Protein AF-A0A6I1JFP6-F1 (afdb_monomer)

Radius of gyration: 22.93 Å; Cα contacts (8 Å, |Δi|>4): 26; chains: 1; bounding box: 55×22×73 Å

Sequence (137 aa):
MTSTLPAAVSPVVNHRRVLAIAVPMIFAHVTTPLLGIVSATAIGRLGDATALAAVALGAVIIDVIFWAFAFLRMGTIGLTAQALGRADDTERRAVIARALLLGVLCGVALIVLQRPLLWLFFKAMGASEAVTAAADT

Solvent-accessible surface area (backbone atoms only — not comparable to full-atom values): 8056 Å² total; per-residue (Å²): 137,86,81,79,73,79,78,80,78,75,77,86,85,44,72,71,62,50,48,68,54,48,52,61,51,50,56,60,58,51,48,59,62,50,51,51,53,54,50,52,52,61,41,57,71,68,74,44,66,64,62,41,51,53,50,53,51,51,50,52,54,50,49,57,57,54,54,73,51,46,58,61,56,57,52,49,53,53,53,42,52,52,22,58,76,68,70,36,67,66,54,39,51,48,50,51,53,51,50,52,52,50,50,50,50,52,52,52,48,50,66,74,40,42,66,64,50,52,53,50,51,47,51,72,73,63,58,68,75,72,56,70,68,64,75,80,114

Foldseek 3Di:
DDDPDPPPDDPPDDPVVVCVVVVVVVVVVVVVVVVVVVVLVVQVVVVDPPSSVVVVVVVVLVVVLVVVCVVLVVVLVVQCVVCVVVVPPPSNVVSVVVSVVVVVVSVVCCVVCVVVSVVVVCVVVPPPPPVVVVVVD

Structure (mmCIF, N/CA/C/O backbone):
data_AF-A0A6I1JFP6-F1
#
_entry.id   AF-A0A6I1JFP6-F1
#
loop_
_atom_site.group_PDB
_atom_site.id
_atom_site.type_symbol
_atom_site.label_atom_id
_atom_site.label_alt_id
_atom_site.label_comp_id
_atom_site.label_asym_id
_atom_site.label_entity_id
_atom_site.label_seq_id
_atom_site.pdbx_PDB_ins_code
_atom_site.Cartn_x
_atom_site.Cartn_y
_atom_site.Cartn_z
_atom_site.occupancy
_atom_site.B_iso_or_equiv
_atom_site.auth_seq_id
_atom_site.auth_comp_id
_atom_site.auth_asym_id
_atom_site.auth_atom_id
_atom_site.pdbx_PDB_model_num
ATOM 1 N N . MET A 1 1 ? -31.323 15.750 38.440 1.00 49.25 1 MET A N 1
ATOM 2 C CA . MET A 1 1 ? -30.726 14.445 38.082 1.00 49.25 1 MET A CA 1
ATOM 3 C C . MET A 1 1 ? -29.412 14.711 37.360 1.00 49.25 1 MET A C 1
ATOM 5 O O . MET A 1 1 ? -29.404 14.965 36.165 1.00 49.25 1 MET A O 1
ATOM 9 N N . THR A 1 2 ? -28.320 14.792 38.115 1.00 50.91 2 THR A N 1
ATOM 10 C CA . THR A 1 2 ? -26.957 15.061 37.636 1.00 50.91 2 THR A CA 1
ATOM 11 C C . THR A 1 2 ? -26.344 13.766 37.105 1.00 50.91 2 THR A C 1
ATOM 13 O O . THR A 1 2 ? -25.920 12.908 37.869 1.00 50.91 2 THR A O 1
ATOM 16 N N . SER A 1 3 ? -26.342 13.605 35.782 1.00 58.03 3 SER A N 1
ATOM 17 C CA . SER A 1 3 ? -25.681 12.492 35.096 1.00 58.03 3 SER A CA 1
ATOM 18 C C . SER A 1 3 ? -24.162 12.682 35.152 1.00 58.03 3 SER A C 1
ATOM 20 O O . SER A 1 3 ? -23.599 13.434 34.357 1.00 58.03 3 SER A O 1
ATOM 22 N N . THR A 1 4 ? -23.486 12.019 36.090 1.00 60.00 4 THR A N 1
ATOM 23 C CA . THR A 1 4 ? -22.021 11.918 36.110 1.00 60.00 4 THR A CA 1
ATOM 24 C C . THR A 1 4 ? -21.577 10.980 34.988 1.00 60.00 4 THR A C 1
ATOM 26 O O . THR A 1 4 ? -21.607 9.759 35.141 1.00 60.00 4 THR A O 1
ATOM 29 N N . LEU A 1 5 ? -21.208 11.544 33.836 1.00 61.19 5 LEU A N 1
ATOM 30 C CA . LEU A 1 5 ? -20.578 10.788 32.754 1.00 61.19 5 LEU A CA 1
ATOM 31 C C . LEU A 1 5 ? -19.255 10.191 33.275 1.00 61.19 5 LEU A C 1
ATOM 33 O O . LEU A 1 5 ? -18.471 10.928 33.881 1.00 61.19 5 LEU A O 1
ATOM 37 N N . PRO A 1 6 ? -18.989 8.887 33.080 1.00 57.56 6 PRO A N 1
ATOM 38 C CA . PRO A 1 6 ? -17.727 8.285 33.492 1.00 57.56 6 PRO A CA 1
ATOM 39 C C . PRO A 1 6 ? -16.567 8.991 32.781 1.00 57.56 6 PRO A C 1
ATOM 41 O O . PRO A 1 6 ? -16.591 9.170 31.563 1.00 57.56 6 PRO A O 1
ATOM 44 N N . ALA A 1 7 ? -15.565 9.422 33.551 1.00 61.81 7 ALA A N 1
ATOM 45 C CA . ALA A 1 7 ? -14.376 10.075 33.023 1.00 61.81 7 ALA A CA 1
ATOM 46 C C . ALA A 1 7 ? -13.692 9.143 32.013 1.00 61.81 7 ALA A C 1
ATOM 48 O O . ALA A 1 7 ? -13.305 8.024 32.354 1.00 61.81 7 ALA A O 1
ATOM 49 N N . ALA A 1 8 ? -13.569 9.592 30.762 1.00 60.72 8 ALA A N 1
ATOM 50 C CA . ALA A 1 8 ? -12.863 8.854 29.728 1.00 60.72 8 ALA A CA 1
ATOM 51 C C . ALA A 1 8 ? -11.421 8.608 30.197 1.00 60.72 8 ALA A C 1
ATOM 53 O O . ALA A 1 8 ? -10.657 9.548 30.411 1.00 60.72 8 ALA A O 1
ATOM 54 N N . VAL A 1 9 ? -11.058 7.340 30.398 1.00 60.41 9 VAL A N 1
ATOM 55 C CA . VAL A 1 9 ? -9.694 6.953 30.759 1.00 60.41 9 VAL A CA 1
ATOM 56 C C . VAL A 1 9 ? -8.804 7.244 29.555 1.00 60.41 9 VAL A C 1
ATOM 58 O O . VAL A 1 9 ? -8.802 6.497 28.577 1.00 60.41 9 VAL A O 1
ATOM 61 N N . SER A 1 10 ? -8.059 8.346 29.607 1.00 61.41 10 SER A N 1
ATOM 62 C CA . SER A 1 10 ? -7.054 8.672 28.598 1.00 61.41 10 SER A CA 1
ATOM 63 C C . SER A 1 10 ? -6.007 7.555 28.571 1.00 61.41 10 SER A C 1
ATOM 65 O O . SER A 1 10 ? -5.380 7.289 29.602 1.00 61.41 10 SER A O 1
ATOM 67 N N . PRO A 1 11 ? -5.798 6.866 27.437 1.00 67.62 11 PRO A N 1
ATOM 68 C CA . PRO A 1 11 ? -4.791 5.821 27.370 1.00 67.62 11 PRO A CA 1
ATOM 69 C C . PRO A 1 11 ? -3.420 6.437 27.655 1.00 67.62 11 PRO A C 1
ATOM 71 O O . PRO A 1 11 ? -3.014 7.394 27.000 1.00 67.62 11 PRO A O 1
ATOM 74 N N . VAL A 1 12 ? -2.698 5.888 28.635 1.00 78.50 12 VAL A N 1
ATOM 75 C CA . VAL A 1 12 ? -1.340 6.337 28.961 1.00 78.50 12 VAL A CA 1
ATOM 76 C C . VAL A 1 12 ? -0.434 6.023 27.768 1.00 78.50 12 VAL A C 1
ATOM 78 O O . VAL A 1 12 ? -0.086 4.865 27.506 1.00 78.50 12 VAL A O 1
ATOM 81 N N . VAL A 1 13 ? -0.092 7.058 27.002 1.00 82.19 13 VAL A N 1
ATOM 82 C CA . VAL A 1 13 ? 0.852 6.974 25.887 1.00 82.19 13 VAL A CA 1
ATOM 83 C C . VAL A 1 13 ? 2.257 6.948 26.476 1.00 82.19 13 VAL A C 1
ATOM 85 O O . VAL A 1 13 ? 2.686 7.891 27.127 1.00 82.19 13 VAL A O 1
ATOM 88 N N . ASN A 1 14 ? 2.973 5.847 26.262 1.00 92.62 14 ASN A N 1
ATOM 89 C CA . ASN A 1 14 ? 4.363 5.689 26.683 1.00 92.62 14 ASN A CA 1
ATOM 90 C C . ASN A 1 14 ? 5.235 5.445 25.443 1.00 92.62 14 ASN A C 1
ATOM 92 O O . ASN A 1 14 ? 4.798 4.758 24.515 1.00 92.62 14 ASN A O 1
ATOM 96 N N . HIS A 1 15 ? 6.473 5.943 25.441 1.00 93.44 15 HIS A N 1
ATOM 97 C CA . HIS A 1 15 ? 7.451 5.750 24.366 1.00 93.44 15 HIS A CA 1
ATOM 98 C C . HIS A 1 15 ? 7.574 4.282 23.951 1.00 93.44 15 HIS A C 1
ATOM 100 O O . HIS A 1 15 ? 7.583 3.979 22.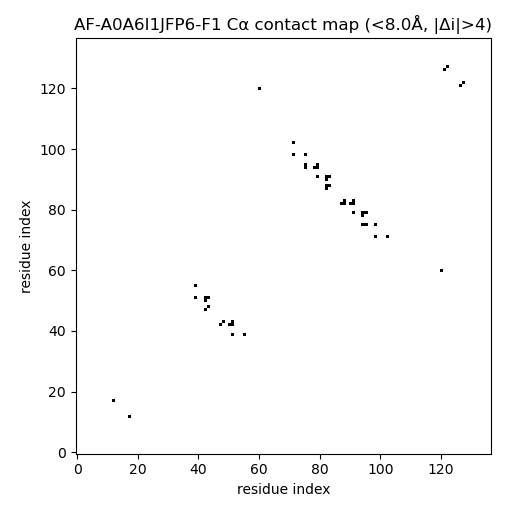762 1.00 93.44 15 HIS A O 1
ATOM 106 N N . ARG A 1 16 ? 7.557 3.347 24.913 1.00 92.56 16 ARG A N 1
ATOM 107 C CA . ARG A 1 16 ? 7.616 1.905 24.623 1.00 92.56 16 ARG A CA 1
ATOM 108 C C . ARG A 1 16 ? 6.427 1.405 23.788 1.00 92.56 16 ARG A C 1
ATOM 110 O O . ARG A 1 16 ? 6.620 0.568 22.913 1.00 92.56 16 ARG A O 1
ATOM 117 N N . ARG A 1 17 ? 5.211 1.920 24.028 1.00 89.75 17 ARG A N 1
ATOM 118 C CA . ARG A 1 17 ? 4.015 1.589 23.226 1.00 89.75 17 ARG A CA 1
ATOM 119 C C . ARG A 1 17 ? 4.093 2.195 21.829 1.00 89.75 17 ARG A C 1
ATOM 121 O O . ARG A 1 17 ? 3.745 1.524 20.867 1.00 89.75 17 ARG A O 1
ATOM 128 N N . VAL A 1 18 ? 4.577 3.432 21.723 1.00 92.69 18 VAL A N 1
ATOM 129 C CA . VAL A 1 18 ? 4.774 4.092 20.426 1.00 92.69 18 VAL A CA 1
ATOM 130 C C . VAL A 1 18 ? 5.805 3.328 19.594 1.00 92.69 18 VAL A C 1
ATOM 132 O O . VAL A 1 18 ? 5.511 2.987 18.453 1.00 92.69 18 VAL A O 1
ATOM 135 N N . LEU A 1 19 ? 6.961 2.969 20.169 1.00 94.94 19 LEU A N 1
ATOM 136 C CA . LEU A 1 19 ? 7.982 2.171 19.479 1.00 94.94 19 LEU A CA 1
ATOM 137 C C . LEU A 1 19 ? 7.453 0.806 19.022 1.00 94.94 19 LEU A C 1
ATOM 139 O O . LEU A 1 19 ? 7.768 0.382 17.915 1.00 94.94 19 LEU A O 1
ATOM 143 N N . ALA A 1 20 ? 6.630 0.136 19.834 1.00 94.44 20 ALA A N 1
ATOM 144 C CA . ALA A 1 20 ? 6.063 -1.165 19.479 1.00 94.44 20 ALA A CA 1
ATOM 145 C C . ALA A 1 20 ? 5.171 -1.124 18.221 1.00 94.44 20 ALA A C 1
ATOM 147 O O . ALA A 1 20 ? 5.051 -2.135 17.537 1.00 94.44 20 ALA A O 1
ATOM 148 N N . ILE A 1 21 ? 4.571 0.029 17.905 1.00 92.31 21 ILE A N 1
ATOM 149 C CA . ILE A 1 21 ? 3.768 0.238 16.687 1.00 92.31 21 ILE A CA 1
ATOM 150 C C . ILE A 1 21 ? 4.641 0.803 15.558 1.00 92.31 21 ILE A C 1
ATOM 152 O O . ILE A 1 21 ? 4.574 0.341 14.419 1.00 92.31 21 ILE A O 1
ATOM 156 N N . ALA A 1 22 ? 5.486 1.786 15.875 1.00 93.19 22 ALA A N 1
ATOM 157 C CA . ALA A 1 22 ? 6.297 2.499 14.899 1.00 93.19 22 ALA A CA 1
ATOM 158 C C . ALA A 1 22 ? 7.354 1.602 14.245 1.00 93.19 22 ALA A C 1
ATOM 160 O O . ALA A 1 22 ? 7.533 1.679 13.035 1.00 93.19 22 ALA A O 1
ATOM 161 N N . VAL A 1 23 ? 8.032 0.736 15.007 1.00 95.69 23 VAL A N 1
ATOM 162 C CA . VAL A 1 23 ? 9.110 -0.111 14.472 1.00 95.69 23 VAL A CA 1
ATOM 163 C C . VAL A 1 23 ? 8.599 -1.045 13.362 1.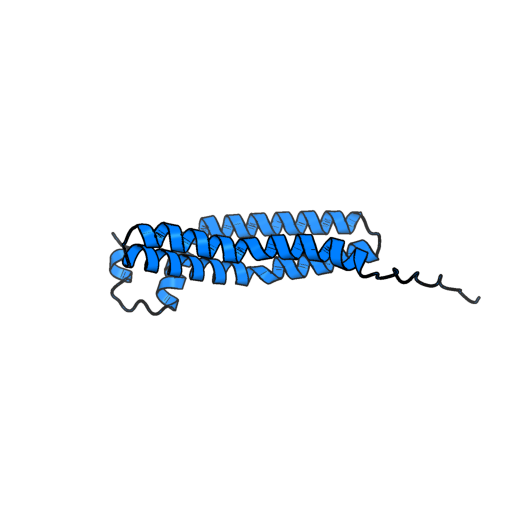00 95.69 23 VAL A C 1
ATOM 165 O O . VAL A 1 23 ? 9.133 -0.963 12.255 1.00 95.69 23 VAL A O 1
ATOM 168 N N . PRO A 1 24 ? 7.543 -1.862 13.566 1.00 93.94 24 PRO A N 1
ATOM 169 C CA . PRO A 1 24 ? 6.979 -2.678 12.490 1.00 93.94 24 PRO A CA 1
ATOM 170 C C . PRO A 1 24 ? 6.504 -1.856 11.288 1.00 93.94 24 PRO A C 1
ATOM 172 O O . PRO A 1 24 ? 6.734 -2.255 10.147 1.00 93.94 24 PRO A O 1
ATOM 175 N N . MET A 1 25 ? 5.879 -0.695 11.526 1.00 93.25 25 MET A N 1
ATOM 176 C CA . MET A 1 25 ? 5.441 0.194 10.446 1.00 93.25 25 MET A CA 1
ATOM 177 C C . MET A 1 25 ? 6.620 0.705 9.613 1.00 93.25 25 MET A C 1
ATOM 179 O O . MET A 1 25 ? 6.568 0.644 8.388 1.00 93.25 25 MET A O 1
ATOM 183 N N . ILE A 1 26 ? 7.693 1.172 10.254 1.00 94.75 26 ILE A N 1
ATOM 184 C CA . ILE A 1 26 ? 8.895 1.654 9.564 1.00 94.75 26 ILE A CA 1
ATOM 185 C C . ILE A 1 26 ? 9.493 0.531 8.716 1.00 94.75 26 ILE A C 1
ATOM 187 O O . ILE A 1 26 ? 9.753 0.748 7.536 1.00 94.75 26 ILE A O 1
ATOM 191 N N . PHE A 1 27 ? 9.644 -0.676 9.270 1.00 94.44 27 PHE A N 1
ATOM 192 C CA . PHE A 1 27 ? 10.146 -1.822 8.509 1.00 94.44 27 PHE A CA 1
ATOM 193 C C . PHE A 1 27 ? 9.283 -2.129 7.284 1.00 94.44 27 PHE A C 1
ATOM 195 O O . PHE A 1 27 ? 9.829 -2.321 6.199 1.00 94.44 27 PHE A O 1
ATOM 202 N N . ALA A 1 28 ? 7.955 -2.114 7.427 1.00 91.44 28 ALA A N 1
ATOM 203 C CA . ALA A 1 28 ? 7.047 -2.311 6.301 1.00 91.44 28 ALA A CA 1
ATOM 204 C C . ALA A 1 28 ? 7.256 -1.245 5.212 1.00 91.44 28 ALA A C 1
ATOM 206 O O . ALA A 1 28 ? 7.354 -1.583 4.035 1.00 91.44 28 ALA A O 1
ATOM 207 N N . HIS A 1 29 ? 7.406 0.025 5.592 1.00 91.94 29 HIS A N 1
ATOM 208 C CA . HIS A 1 29 ? 7.631 1.119 4.645 1.00 91.94 29 HIS A CA 1
ATOM 209 C C . HIS A 1 29 ? 9.023 1.109 3.996 1.00 91.94 29 HIS A C 1
ATOM 211 O O . HIS A 1 29 ? 9.159 1.551 2.858 1.00 91.94 29 HIS A O 1
ATOM 217 N N . VAL A 1 30 ? 10.045 0.577 4.670 1.00 95.06 30 VAL A N 1
ATOM 218 C CA . VAL A 1 30 ? 11.409 0.444 4.124 1.00 95.06 30 VAL A CA 1
ATOM 219 C C . VAL A 1 30 ? 11.485 -0.607 3.007 1.00 95.06 30 VAL A C 1
ATOM 221 O O . VAL A 1 30 ? 12.364 -0.526 2.150 1.00 95.06 30 VAL A O 1
ATOM 224 N N . THR A 1 31 ? 10.547 -1.557 2.941 1.00 91.25 31 THR A N 1
ATOM 225 C CA . THR A 1 31 ? 10.535 -2.570 1.868 1.00 91.25 31 THR A CA 1
ATOM 226 C C . THR A 1 31 ? 10.371 -1.966 0.472 1.00 91.25 31 THR A C 1
ATOM 228 O O . THR A 1 31 ? 11.019 -2.423 -0.468 1.00 91.25 31 THR A O 1
ATOM 231 N N . THR A 1 32 ? 9.568 -0.907 0.333 1.00 88.19 32 THR A N 1
ATOM 232 C CA . THR A 1 32 ? 9.303 -0.243 -0.950 1.00 88.19 32 THR A CA 1
ATOM 233 C C . THR A 1 32 ? 10.572 0.333 -1.600 1.00 88.19 32 THR A C 1
ATOM 235 O O . THR A 1 32 ? 10.878 -0.063 -2.726 1.00 88.19 32 THR A O 1
ATOM 238 N N . PRO A 1 33 ? 11.364 1.207 -0.942 1.00 89.19 33 PRO A N 1
ATOM 239 C CA . PRO A 1 33 ? 12.599 1.719 -1.535 1.00 89.19 33 PRO A CA 1
ATOM 240 C C . PRO A 1 33 ? 13.662 0.630 -1.725 1.00 89.19 33 PRO A C 1
ATOM 242 O O . PRO A 1 33 ? 14.388 0.660 -2.718 1.00 89.19 33 PRO A O 1
ATOM 245 N N . LEU A 1 34 ? 13.738 -0.361 -0.828 1.00 92.50 34 LEU A N 1
ATOM 246 C CA . LEU A 1 34 ? 14.667 -1.484 -0.989 1.00 92.50 34 LEU A CA 1
ATOM 247 C C . LEU A 1 34 ? 14.371 -2.295 -2.254 1.00 92.50 34 LEU A C 1
ATOM 249 O O . LEU A 1 34 ? 15.301 -2.636 -2.985 1.00 92.50 34 LEU A O 1
ATOM 253 N N . LEU A 1 35 ? 13.094 -2.560 -2.547 1.00 88.50 35 LEU A N 1
ATOM 254 C CA . LEU A 1 35 ? 12.694 -3.247 -3.773 1.00 88.50 35 LEU A CA 1
ATOM 255 C C . LEU A 1 35 ? 13.136 -2.470 -5.021 1.00 88.50 35 LEU A C 1
ATOM 257 O O . LEU A 1 35 ? 13.630 -3.078 -5.971 1.00 88.50 35 LEU A O 1
ATOM 261 N N . GLY A 1 36 ? 13.019 -1.139 -5.000 1.00 86.94 36 GLY A N 1
ATOM 262 C CA . GLY A 1 36 ? 13.497 -0.271 -6.078 1.00 86.94 36 GLY A CA 1
ATOM 263 C C . GLY A 1 36 ? 15.007 -0.388 -6.301 1.00 86.94 36 GLY A C 1
ATOM 264 O O . GLY A 1 36 ? 15.443 -0.616 -7.428 1.00 86.94 36 GLY A O 1
ATOM 265 N N . ILE A 1 37 ? 15.803 -0.319 -5.227 1.00 90.94 37 ILE A N 1
ATOM 266 C CA . ILE A 1 37 ? 17.269 -0.464 -5.287 1.00 90.94 37 ILE A CA 1
ATOM 267 C C . ILE A 1 37 ? 17.662 -1.833 -5.848 1.00 90.94 37 ILE A C 1
ATOM 269 O O . ILE A 1 37 ? 18.497 -1.917 -6.751 1.00 90.94 37 ILE A O 1
ATOM 273 N N . VAL A 1 38 ? 17.060 -2.909 -5.333 1.00 91.44 38 VAL A N 1
ATOM 274 C CA . VAL A 1 38 ? 17.355 -4.280 -5.774 1.00 91.44 38 VAL A CA 1
ATOM 275 C C . VAL A 1 38 ? 16.993 -4.462 -7.247 1.00 91.44 38 VAL A C 1
ATOM 277 O O . VAL A 1 38 ? 17.805 -4.988 -8.007 1.00 91.44 38 VAL A O 1
ATOM 280 N N . SER A 1 39 ? 15.825 -3.972 -7.670 1.00 85.31 39 SER A N 1
ATOM 281 C CA . SER A 1 39 ? 15.362 -4.078 -9.060 1.00 85.31 39 SER A CA 1
ATOM 282 C C . SER A 1 39 ? 16.270 -3.302 -10.015 1.00 85.31 39 SER A C 1
ATOM 284 O O . SER A 1 39 ? 16.746 -3.859 -11.004 1.00 85.31 39 SER A O 1
ATOM 286 N N . ALA A 1 40 ? 16.586 -2.046 -9.688 1.00 85.88 40 ALA A N 1
ATOM 287 C CA . ALA A 1 40 ? 17.478 -1.212 -10.490 1.00 85.88 40 ALA A CA 1
ATOM 288 C C . ALA A 1 40 ? 18.891 -1.810 -10.584 1.00 85.88 40 ALA A C 1
ATOM 290 O O . ALA A 1 40 ? 19.489 -1.811 -11.657 1.00 85.88 40 ALA A O 1
ATOM 291 N N . THR A 1 41 ? 19.406 -2.376 -9.489 1.00 88.50 41 THR A N 1
ATOM 292 C CA . THR A 1 41 ? 20.718 -3.040 -9.473 1.00 88.50 41 THR A CA 1
ATOM 293 C C . THR A 1 41 ? 20.714 -4.304 -10.332 1.00 88.50 41 THR A C 1
ATOM 295 O O . THR A 1 41 ? 21.638 -4.512 -11.115 1.00 88.50 41 THR A O 1
ATOM 298 N N . ALA A 1 42 ? 19.682 -5.146 -10.218 1.00 88.25 42 ALA A N 1
ATOM 299 C CA . ALA A 1 42 ? 19.563 -6.378 -10.998 1.00 88.25 42 ALA A CA 1
ATOM 300 C C . ALA A 1 42 ? 19.513 -6.094 -12.507 1.00 88.25 42 ALA A C 1
ATOM 302 O O . ALA A 1 42 ? 20.227 -6.737 -13.275 1.00 88.25 42 ALA A O 1
ATOM 303 N N . ILE A 1 43 ? 18.729 -5.094 -12.918 1.00 85.19 43 ILE A N 1
ATOM 304 C CA . ILE A 1 43 ? 18.595 -4.703 -14.327 1.00 85.19 43 ILE A CA 1
ATOM 305 C C . ILE A 1 43 ? 19.844 -3.966 -14.815 1.00 85.19 43 ILE A C 1
ATOM 307 O O . ILE A 1 43 ? 20.319 -4.232 -15.913 1.00 85.19 43 ILE A O 1
ATOM 311 N N . GLY A 1 44 ? 20.442 -3.104 -13.990 1.00 85.06 44 GLY A N 1
ATOM 312 C CA . GLY A 1 44 ? 21.677 -2.394 -14.334 1.00 85.06 44 GLY A CA 1
ATOM 313 C C . GLY A 1 44 ? 22.848 -3.333 -14.643 1.00 85.06 44 GLY A C 1
ATOM 314 O O . GLY A 1 44 ? 23.697 -3.010 -15.471 1.00 85.06 44 GLY A O 1
ATOM 315 N N . ARG A 1 45 ? 22.870 -4.536 -14.052 1.00 87.69 45 ARG A N 1
ATOM 316 C CA . ARG A 1 45 ? 23.865 -5.575 -14.373 1.00 87.69 45 ARG A CA 1
ATOM 317 C C . ARG A 1 45 ? 23.711 -6.185 -15.768 1.00 87.69 45 ARG A C 1
ATOM 319 O O . ARG A 1 45 ? 24.656 -6.819 -16.228 1.00 87.69 45 ARG A O 1
ATOM 326 N N . LEU A 1 46 ? 22.567 -6.007 -16.432 1.00 84.81 46 LEU A N 1
ATOM 327 C CA . LEU A 1 46 ? 22.350 -6.470 -17.806 1.00 84.81 46 LEU A CA 1
ATOM 328 C C . LEU A 1 46 ? 23.062 -5.583 -18.839 1.00 84.81 46 LEU A C 1
ATOM 330 O O . LEU A 1 46 ? 23.189 -5.988 -19.988 1.00 84.81 46 LEU A O 1
ATOM 334 N N . GLY A 1 47 ? 23.524 -4.387 -18.452 1.00 81.25 47 GLY A N 1
ATOM 335 C CA . GLY A 1 47 ? 24.221 -3.457 -19.349 1.00 81.25 47 GLY A CA 1
ATOM 336 C C . GLY A 1 47 ? 23.338 -2.829 -20.435 1.00 81.25 47 GLY A C 1
ATOM 337 O O . GLY A 1 47 ? 23.834 -2.045 -21.238 1.00 81.25 47 GLY A O 1
ATOM 338 N N . ASP A 1 48 ? 22.041 -3.140 -20.451 1.00 85.12 48 ASP A N 1
ATOM 339 C CA . ASP A 1 48 ? 21.068 -2.593 -21.391 1.00 85.12 48 ASP A CA 1
ATOM 340 C C . ASP A 1 48 ? 20.373 -1.361 -20.788 1.00 85.12 48 ASP A C 1
ATOM 342 O O . ASP A 1 48 ? 19.474 -1.456 -19.945 1.00 85.12 48 ASP A O 1
ATOM 346 N N . ALA A 1 49 ? 20.804 -0.182 -21.238 1.00 84.06 49 ALA A N 1
ATOM 347 C CA . ALA A 1 49 ? 20.230 1.094 -20.824 1.00 84.06 49 ALA A CA 1
ATOM 348 C C . ALA A 1 49 ? 18.744 1.224 -21.205 1.00 84.06 49 ALA A C 1
ATOM 350 O O . ALA A 1 49 ? 17.983 1.877 -20.487 1.00 84.06 49 ALA A O 1
ATOM 351 N N . THR A 1 50 ? 18.313 0.585 -22.295 1.00 84.69 50 THR A N 1
ATOM 352 C CA . THR A 1 50 ? 16.926 0.626 -22.764 1.00 84.69 50 THR A CA 1
ATOM 353 C C . THR A 1 50 ? 16.022 -0.204 -21.857 1.00 84.69 50 THR A C 1
ATOM 355 O O . THR A 1 50 ? 14.966 0.284 -21.447 1.00 84.69 50 THR A O 1
ATOM 358 N N . ALA A 1 51 ? 16.448 -1.406 -21.460 1.00 81.94 51 ALA A N 1
ATOM 359 C CA . ALA A 1 51 ? 15.718 -2.215 -20.480 1.00 81.94 51 ALA A CA 1
ATOM 360 C C . ALA A 1 51 ? 15.598 -1.508 -19.119 1.00 81.94 51 ALA A C 1
ATOM 362 O O . ALA A 1 51 ? 14.526 -1.514 -18.506 1.00 81.94 51 ALA A O 1
ATOM 363 N N . LEU A 1 52 ? 16.667 -0.846 -18.664 1.00 84.06 52 LEU A N 1
ATOM 364 C CA . LEU A 1 52 ? 16.645 -0.071 -17.422 1.00 84.06 52 LEU A CA 1
ATOM 365 C C . LEU A 1 52 ? 15.652 1.099 -17.492 1.00 84.06 52 LEU A C 1
ATOM 367 O O . LEU A 1 52 ? 14.863 1.291 -16.564 1.00 84.06 52 LEU A O 1
ATOM 371 N N . ALA A 1 53 ? 15.651 1.847 -18.599 1.00 82.06 53 ALA A N 1
ATOM 372 C CA . ALA A 1 53 ? 14.727 2.957 -18.816 1.00 82.06 53 ALA A CA 1
ATOM 373 C C . ALA A 1 53 ? 13.260 2.495 -18.883 1.00 82.06 53 ALA A C 1
ATOM 375 O O . ALA A 1 53 ? 12.389 3.123 -18.276 1.00 82.06 53 ALA A O 1
ATOM 376 N N . ALA A 1 54 ? 12.982 1.377 -19.562 1.00 83.62 54 ALA A N 1
ATOM 377 C CA . ALA A 1 54 ? 11.636 0.818 -19.666 1.00 83.62 54 ALA A CA 1
ATOM 378 C C . ALA A 1 54 ? 11.070 0.406 -18.296 1.00 83.62 54 ALA A C 1
ATOM 380 O O . ALA A 1 54 ? 9.922 0.725 -17.978 1.00 83.62 54 ALA A O 1
ATOM 381 N N . VAL A 1 55 ? 11.875 -0.252 -17.455 1.00 84.56 55 VAL A N 1
ATOM 382 C CA . VAL A 1 55 ? 11.432 -0.647 -16.109 1.00 84.56 55 VAL A CA 1
ATOM 383 C C . VAL A 1 55 ? 11.252 0.563 -15.197 1.00 84.56 55 VAL A C 1
ATOM 385 O O . VAL A 1 55 ? 10.274 0.610 -14.452 1.00 84.56 55 VAL A O 1
ATOM 388 N N . ALA A 1 56 ? 12.136 1.561 -15.273 1.00 84.25 56 ALA A N 1
ATOM 389 C CA . ALA A 1 56 ? 11.977 2.799 -14.512 1.00 84.25 56 ALA A CA 1
ATOM 390 C C . ALA A 1 56 ? 10.654 3.506 -14.856 1.00 84.25 56 ALA A C 1
ATOM 392 O O . ALA A 1 56 ? 9.913 3.905 -13.957 1.00 84.25 56 ALA A O 1
ATOM 393 N N . LEU A 1 57 ? 10.314 3.593 -16.146 1.00 84.12 57 LEU A N 1
ATOM 394 C CA . LEU A 1 57 ? 9.050 4.173 -16.600 1.00 84.12 57 LEU A CA 1
ATOM 395 C C . LEU A 1 57 ? 7.839 3.357 -16.127 1.00 84.12 57 LEU A C 1
ATOM 397 O O . LEU A 1 57 ? 6.865 3.922 -15.631 1.00 84.12 57 LEU A O 1
ATOM 401 N N . GLY A 1 58 ? 7.917 2.026 -16.227 1.00 85.81 58 GLY A N 1
ATOM 402 C CA . GLY A 1 58 ? 6.885 1.126 -15.713 1.00 85.81 58 GLY A CA 1
ATOM 403 C C . GLY A 1 58 ? 6.656 1.299 -14.209 1.00 85.81 58 GLY A C 1
ATOM 404 O O . GLY A 1 58 ? 5.509 1.368 -13.769 1.00 85.81 58 GLY A O 1
ATOM 405 N N . ALA A 1 59 ? 7.729 1.447 -13.428 1.00 86.75 59 ALA A N 1
ATOM 406 C CA . ALA A 1 59 ? 7.646 1.697 -11.993 1.00 86.75 59 ALA A CA 1
ATOM 407 C C . ALA A 1 59 ? 6.936 3.023 -11.679 1.00 86.75 59 ALA A C 1
ATOM 409 O O . ALA A 1 59 ? 6.077 3.045 -10.802 1.00 86.75 59 ALA A O 1
ATOM 410 N N . VAL A 1 60 ? 7.226 4.096 -12.424 1.00 87.19 60 VAL A N 1
ATOM 411 C CA . VAL A 1 60 ? 6.543 5.395 -12.266 1.00 87.19 60 VAL A CA 1
ATOM 412 C C . VAL A 1 60 ? 5.051 5.288 -12.587 1.00 87.19 60 VAL A C 1
ATOM 414 O O . VAL A 1 60 ? 4.228 5.790 -11.825 1.00 87.19 60 VAL A O 1
ATOM 417 N N . ILE A 1 61 ? 4.682 4.615 -13.682 1.00 87.50 61 ILE A N 1
ATOM 418 C CA . ILE A 1 61 ? 3.269 4.418 -14.051 1.00 87.50 61 ILE A CA 1
ATOM 419 C C . ILE A 1 61 ? 2.531 3.661 -12.942 1.00 87.50 61 ILE A C 1
ATOM 421 O O . ILE A 1 61 ? 1.456 4.084 -12.514 1.00 87.50 61 ILE A O 1
ATOM 425 N N . ILE A 1 62 ? 3.115 2.563 -12.455 1.00 88.38 62 ILE A N 1
ATOM 426 C CA . ILE A 1 62 ? 2.544 1.788 -11.351 1.00 88.38 62 ILE A CA 1
ATOM 427 C C . ILE A 1 62 ? 2.413 2.647 -10.095 1.00 88.38 62 ILE A C 1
ATOM 429 O O . ILE A 1 62 ? 1.351 2.627 -9.475 1.00 88.38 62 ILE A O 1
ATOM 433 N N . ASP A 1 63 ? 3.435 3.426 -9.742 1.00 89.25 63 ASP A N 1
ATOM 434 C CA . ASP A 1 63 ? 3.404 4.276 -8.551 1.00 89.25 63 ASP A CA 1
ATOM 435 C C . ASP A 1 63 ? 2.265 5.301 -8.630 1.00 89.25 63 ASP A C 1
ATOM 437 O O . ASP A 1 63 ? 1.436 5.365 -7.725 1.00 89.25 63 ASP A O 1
ATOM 441 N N . VAL A 1 64 ? 2.122 6.006 -9.758 1.00 89.38 64 VAL A N 1
ATOM 442 C CA . VAL A 1 64 ? 1.021 6.963 -9.978 1.00 89.38 64 VAL A CA 1
ATOM 443 C C . VAL A 1 64 ? -0.348 6.287 -9.871 1.00 89.38 64 VAL A C 1
ATOM 445 O O . VAL A 1 64 ? -1.238 6.804 -9.189 1.00 89.38 64 VAL A O 1
ATOM 448 N N . ILE A 1 65 ? -0.527 5.125 -10.511 1.00 90.50 65 ILE A N 1
ATOM 449 C CA . ILE A 1 65 ? -1.787 4.371 -10.453 1.00 90.50 65 ILE A CA 1
ATOM 450 C C . ILE A 1 65 ? -2.103 3.977 -9.010 1.00 90.50 65 ILE A C 1
ATOM 452 O O . ILE A 1 65 ? -3.205 4.240 -8.535 1.00 90.50 65 ILE A O 1
ATOM 456 N N . PHE A 1 66 ? -1.157 3.373 -8.290 1.00 88.94 66 PHE A N 1
ATOM 457 C CA . PHE A 1 66 ? -1.374 2.936 -6.909 1.00 88.94 66 PHE A CA 1
ATOM 458 C C . PHE A 1 66 ? -1.624 4.116 -5.967 1.00 88.94 66 PHE A C 1
ATOM 460 O O . PHE A 1 66 ? -2.470 4.022 -5.070 1.00 88.94 66 PHE A O 1
ATOM 467 N N . TRP A 1 67 ? -0.944 5.242 -6.183 1.00 90.62 67 TRP A N 1
ATOM 468 C CA . TRP A 1 67 ? -1.131 6.447 -5.383 1.00 90.62 67 TRP A CA 1
ATOM 469 C C . TRP A 1 67 ? -2.529 7.048 -5.565 1.00 90.62 67 TRP A C 1
ATOM 471 O O . TRP A 1 67 ? -3.120 7.519 -4.592 1.00 90.62 67 TRP A O 1
ATOM 481 N N . ALA A 1 68 ? -3.124 6.932 -6.757 1.00 90.38 68 ALA A N 1
ATOM 482 C CA . ALA A 1 68 ? -4.512 7.333 -6.995 1.00 90.38 68 ALA A CA 1
ATOM 483 C C . ALA A 1 68 ? -5.519 6.573 -6.107 1.00 90.38 68 ALA A C 1
ATOM 485 O O . ALA A 1 68 ? -6.577 7.110 -5.782 1.00 90.38 68 ALA A O 1
ATOM 486 N N . PHE A 1 69 ? -5.182 5.363 -5.642 1.00 92.88 69 PHE A N 1
ATOM 487 C CA . PHE A 1 69 ? -6.000 4.572 -4.712 1.00 92.88 69 PHE A CA 1
ATOM 488 C C . PHE A 1 69 ? -5.598 4.729 -3.238 1.00 92.88 69 PHE A C 1
ATOM 490 O O . PHE A 1 69 ? -6.184 4.081 -2.366 1.00 92.88 69 PHE A O 1
ATOM 497 N N . ALA A 1 70 ? -4.649 5.613 -2.906 1.00 90.44 70 ALA A N 1
ATOM 498 C CA . ALA A 1 70 ? -4.209 5.818 -1.523 1.00 90.44 70 ALA A CA 1
ATOM 499 C C . ALA A 1 70 ? -5.352 6.258 -0.584 1.00 90.44 70 ALA A C 1
ATOM 501 O O . ALA A 1 70 ? -5.311 5.979 0.620 1.00 90.44 70 ALA A O 1
ATOM 502 N N . PHE A 1 71 ? -6.405 6.882 -1.130 1.00 90.31 71 PHE A N 1
ATOM 503 C CA . PHE A 1 71 ? -7.604 7.260 -0.379 1.00 90.31 71 PHE A CA 1
ATOM 504 C C . PHE A 1 71 ? -8.312 6.052 0.250 1.00 90.31 71 PHE A C 1
ATOM 506 O O . PHE A 1 71 ? -8.856 6.177 1.345 1.00 90.31 71 PHE A O 1
ATOM 513 N N . LEU A 1 72 ? -8.282 4.878 -0.392 1.00 91.50 72 LEU A N 1
ATOM 514 C CA . LEU A 1 72 ? -8.936 3.673 0.119 1.00 91.50 72 LEU A CA 1
ATOM 515 C C . LEU A 1 72 ? -8.287 3.227 1.434 1.00 91.50 72 LEU A C 1
ATOM 517 O O . LEU A 1 72 ? -8.975 2.879 2.396 1.00 91.50 72 LEU A O 1
ATOM 521 N N . ARG A 1 73 ? -6.955 3.325 1.516 1.00 87.94 73 ARG A N 1
ATOM 522 C CA . ARG A 1 73 ? -6.210 3.070 2.752 1.00 87.94 73 ARG A CA 1
ATOM 523 C C . ARG A 1 73 ? -6.536 4.108 3.827 1.00 87.94 73 ARG A C 1
ATOM 525 O O . ARG A 1 73 ? -6.861 3.740 4.950 1.00 87.94 73 ARG A O 1
ATOM 532 N N . MET A 1 74 ? -6.469 5.400 3.504 1.00 88.69 74 MET A N 1
ATOM 533 C CA . MET A 1 74 ? -6.713 6.452 4.504 1.00 88.69 74 MET A CA 1
ATOM 534 C C . MET A 1 74 ? -8.163 6.441 5.017 1.00 88.69 74 MET A C 1
ATOM 536 O O . MET A 1 74 ? -8.389 6.587 6.219 1.00 88.69 74 MET A O 1
ATOM 540 N N . GLY A 1 75 ? -9.138 6.185 4.141 1.00 90.31 75 GLY A 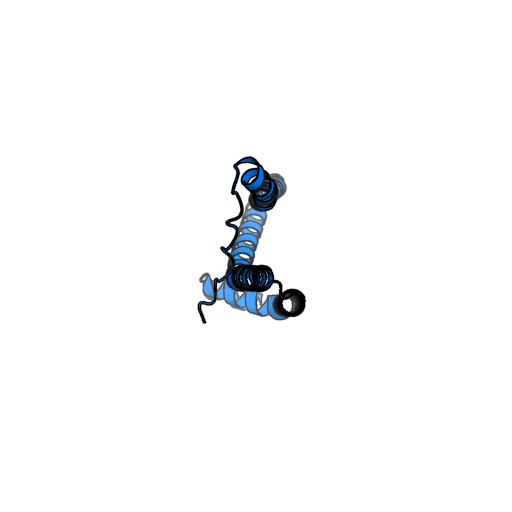N 1
ATOM 541 C CA . GLY A 1 75 ? -10.552 6.081 4.505 1.00 90.31 75 GLY A CA 1
ATOM 542 C C . GLY A 1 75 ? -10.842 4.894 5.424 1.00 90.31 75 GLY A C 1
ATOM 543 O O . GLY A 1 75 ? -11.526 5.042 6.436 1.00 90.31 75 GLY A O 1
ATOM 544 N N . THR A 1 76 ? -10.274 3.722 5.130 1.00 93.38 76 THR A N 1
ATOM 545 C CA . THR A 1 76 ? -10.483 2.509 5.939 1.00 93.38 76 THR A CA 1
ATOM 546 C C . THR A 1 76 ? -9.821 2.592 7.313 1.00 93.38 76 THR A C 1
ATOM 548 O O . THR A 1 76 ? -10.437 2.166 8.291 1.00 93.38 76 THR A O 1
ATOM 551 N N . ILE A 1 77 ? -8.629 3.197 7.430 1.00 92.88 77 ILE A N 1
ATOM 552 C CA . ILE A 1 77 ? -7.977 3.451 8.729 1.00 92.88 77 ILE A CA 1
ATOM 553 C C . ILE A 1 77 ? -8.871 4.328 9.613 1.00 92.88 77 ILE A C 1
ATOM 555 O O . ILE A 1 77 ? -9.116 3.979 10.768 1.00 92.88 77 ILE A O 1
ATOM 559 N N . GLY A 1 78 ? -9.400 5.431 9.069 1.00 91.69 78 GLY A N 1
ATOM 560 C CA . GLY A 1 78 ? -10.277 6.342 9.808 1.00 91.69 78 GLY A CA 1
ATOM 561 C C . GLY A 1 78 ? -11.561 5.666 10.292 1.00 91.69 78 GLY A C 1
ATOM 562 O O . GLY A 1 78 ? -11.886 5.736 11.478 1.00 91.69 78 GLY A O 1
ATOM 563 N N . LEU A 1 79 ? -12.259 4.953 9.404 1.00 93.06 79 LEU A N 1
ATOM 564 C CA . LEU A 1 79 ? -13.491 4.234 9.750 1.00 93.06 79 LEU A CA 1
ATOM 565 C C . LEU A 1 79 ? -13.242 3.113 10.768 1.00 93.06 79 LEU A C 1
ATOM 567 O O . LEU A 1 79 ? -14.007 2.964 11.719 1.00 93.06 79 LEU A O 1
ATOM 571 N N . THR A 1 80 ? -12.139 2.373 10.625 1.00 93.69 80 THR A N 1
ATOM 572 C CA . THR A 1 80 ? -11.757 1.319 11.577 1.00 93.69 80 THR A CA 1
ATOM 573 C C . THR A 1 80 ? -11.437 1.906 12.950 1.00 93.69 80 THR A C 1
ATOM 575 O O . THR A 1 80 ? -11.877 1.362 13.961 1.00 93.69 80 THR A O 1
ATOM 578 N N . ALA A 1 81 ? -10.717 3.032 13.009 1.00 90.56 81 ALA A N 1
ATOM 579 C CA . ALA A 1 81 ? -10.409 3.716 14.264 1.00 90.56 81 ALA A CA 1
ATOM 580 C C . ALA A 1 81 ? -11.678 4.232 14.961 1.00 90.56 81 ALA A C 1
ATOM 582 O O . ALA A 1 81 ? -11.805 4.105 16.179 1.00 90.56 81 ALA A O 1
ATOM 583 N N . GLN A 1 82 ? -12.640 4.761 14.199 1.00 92.31 82 GLN A N 1
ATOM 584 C CA . GLN A 1 82 ? -13.930 5.189 14.741 1.00 92.31 82 GLN A CA 1
ATOM 585 C C . GLN A 1 82 ? -14.760 4.012 15.267 1.00 92.31 82 GLN A C 1
ATOM 587 O O . GLN A 1 82 ? -15.299 4.104 16.369 1.00 92.31 82 GLN A O 1
ATOM 592 N N . ALA A 1 83 ? -14.851 2.910 14.516 1.00 92.00 83 ALA A N 1
ATOM 593 C CA . ALA A 1 83 ? -15.550 1.701 14.957 1.00 92.00 83 ALA A CA 1
ATOM 594 C C . ALA A 1 83 ? -14.912 1.119 16.230 1.00 92.00 83 ALA A C 1
ATOM 596 O O . ALA A 1 83 ? -15.615 0.788 17.184 1.00 92.00 83 ALA A O 1
ATOM 597 N N . LEU A 1 84 ? -13.575 1.092 16.282 1.00 91.00 84 LEU A N 1
ATOM 598 C CA . LEU A 1 84 ? -12.820 0.675 17.463 1.00 91.00 84 LEU A CA 1
ATOM 599 C C . LEU A 1 84 ? -13.099 1.586 18.667 1.00 91.00 84 LEU A C 1
ATOM 601 O O . LEU A 1 84 ? -13.337 1.087 19.762 1.00 91.00 84 LEU A O 1
ATOM 605 N N . GLY A 1 85 ? -13.115 2.907 18.467 1.00 90.12 85 GLY A N 1
ATOM 606 C CA . GLY A 1 85 ? -13.417 3.877 19.523 1.00 90.12 85 GLY A CA 1
ATOM 607 C C . GLY A 1 85 ? -14.848 3.782 20.064 1.00 90.12 85 GLY A C 1
ATOM 608 O O . GLY A 1 85 ? -15.075 4.104 21.227 1.00 90.12 85 GLY A O 1
ATOM 609 N N . ARG A 1 86 ? -15.802 3.309 19.252 1.00 92.31 86 ARG A N 1
ATOM 610 C CA . ARG A 1 86 ? -17.198 3.057 19.657 1.00 92.31 86 ARG A CA 1
ATOM 611 C C . ARG A 1 86 ? -17.431 1.655 20.234 1.00 92.31 86 ARG A C 1
ATOM 613 O O . ARG A 1 86 ? -18.554 1.371 20.634 1.00 92.31 86 ARG A O 1
ATOM 620 N N . ALA A 1 87 ? -16.406 0.797 20.271 1.00 90.44 87 ALA A N 1
ATOM 621 C CA . ALA A 1 87 ? -16.520 -0.622 20.622 1.00 90.44 87 ALA A CA 1
ATOM 622 C C . ALA A 1 87 ? -17.599 -1.373 19.805 1.00 90.44 87 ALA A C 1
ATOM 624 O O . ALA A 1 87 ? -18.235 -2.301 20.302 1.00 90.44 87 ALA A O 1
ATOM 625 N N . ASP A 1 88 ? -17.804 -0.970 18.546 1.00 93.62 88 ASP A N 1
ATOM 626 C CA . ASP A 1 88 ? -18.785 -1.580 17.646 1.00 93.62 88 ASP A CA 1
ATOM 627 C C . ASP A 1 88 ? -18.118 -2.658 16.781 1.00 93.62 88 ASP A C 1
ATOM 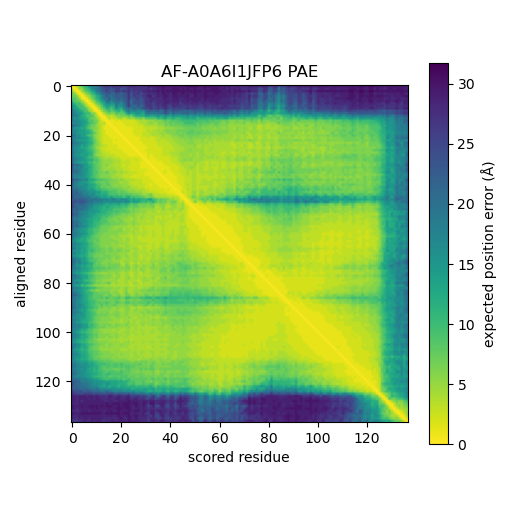629 O O . ASP A 1 88 ? -17.541 -2.393 15.719 1.00 93.62 88 ASP A O 1
ATOM 633 N N . ASP A 1 89 ? -18.192 -3.903 17.250 1.00 92.31 89 ASP A N 1
ATOM 634 C CA . ASP A 1 89 ? -17.629 -5.055 16.543 1.00 92.31 89 ASP A CA 1
ATOM 635 C C . ASP A 1 89 ? -18.337 -5.356 15.215 1.00 92.31 89 ASP A C 1
ATOM 637 O O . ASP A 1 89 ? -17.725 -5.942 14.312 1.00 92.31 89 ASP A O 1
ATOM 641 N N . THR A 1 90 ? -19.602 -4.956 15.069 1.00 95.00 90 THR A N 1
ATOM 642 C CA . THR A 1 90 ? -20.360 -5.158 13.829 1.00 95.00 90 THR A CA 1
ATOM 643 C C . THR A 1 90 ? -19.834 -4.219 12.756 1.00 95.00 90 THR A C 1
ATOM 645 O O . THR A 1 90 ? -19.459 -4.677 11.671 1.00 95.00 90 THR A O 1
ATOM 648 N N . GLU A 1 91 ? -19.702 -2.931 13.078 1.00 93.44 91 GLU A N 1
ATOM 649 C CA . GLU A 1 91 ? -19.139 -1.952 12.146 1.00 93.44 91 GLU A CA 1
ATOM 650 C C . GLU A 1 91 ? -17.667 -2.260 11.847 1.00 93.44 91 GLU A C 1
ATOM 652 O O . GLU A 1 91 ? -17.237 -2.159 10.698 1.00 93.44 91 GLU A O 1
ATOM 657 N N . ARG A 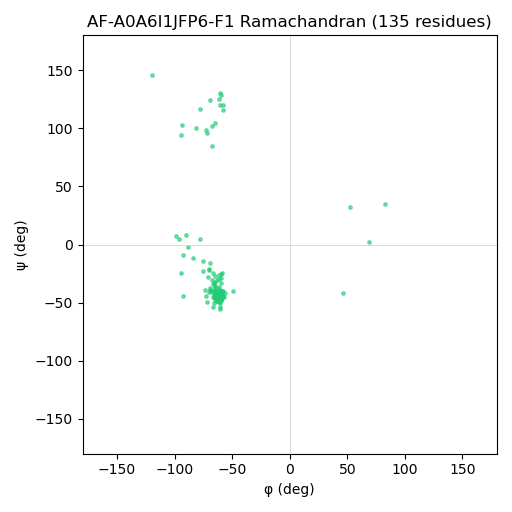1 92 ? -16.893 -2.757 12.823 1.00 92.31 92 ARG A N 1
ATOM 658 C CA . ARG A 1 92 ? -15.506 -3.193 12.581 1.00 92.31 92 ARG A CA 1
ATOM 659 C C . ARG A 1 92 ? -15.422 -4.272 11.496 1.00 92.31 92 ARG A C 1
ATOM 661 O O . ARG A 1 92 ? -14.575 -4.190 10.605 1.00 92.31 92 ARG A O 1
ATOM 668 N N . ARG A 1 93 ? -16.297 -5.282 11.551 1.00 94.75 93 ARG A N 1
ATOM 669 C CA . ARG A 1 93 ? -16.371 -6.345 10.529 1.00 94.75 93 ARG A CA 1
ATOM 670 C C . ARG A 1 93 ? -16.871 -5.802 9.192 1.00 94.75 93 ARG A C 1
ATOM 672 O O . ARG A 1 93 ? -16.328 -6.176 8.154 1.00 94.75 93 ARG A O 1
ATOM 679 N N . ALA A 1 94 ? -17.853 -4.902 9.214 1.00 95.44 94 ALA A N 1
ATOM 680 C CA . ALA A 1 94 ? -18.388 -4.274 8.010 1.00 95.44 94 ALA A CA 1
ATOM 681 C C . ALA A 1 94 ? -17.325 -3.441 7.275 1.00 95.44 94 ALA A C 1
ATOM 683 O O . ALA A 1 94 ? -17.206 -3.549 6.054 1.00 95.44 94 ALA A O 1
ATOM 684 N N . VAL A 1 95 ? -16.510 -2.666 8.000 1.00 95.06 95 VAL A N 1
ATOM 685 C CA . VAL A 1 95 ? -15.401 -1.890 7.422 1.00 95.06 95 VAL A CA 1
ATOM 686 C C . VAL A 1 95 ? -14.381 -2.813 6.755 1.00 95.06 95 VAL A C 1
ATOM 688 O O . VAL A 1 95 ? -13.998 -2.550 5.617 1.00 95.06 95 VAL A O 1
ATOM 691 N N . ILE A 1 96 ? -13.995 -3.920 7.400 1.00 93.75 96 ILE A N 1
ATOM 692 C CA . ILE A 1 96 ? -13.075 -4.909 6.809 1.00 93.75 96 ILE A CA 1
ATOM 693 C C . ILE A 1 96 ? -13.672 -5.518 5.535 1.00 93.75 96 ILE A C 1
ATOM 695 O O . ILE A 1 96 ? -12.998 -5.566 4.508 1.00 93.75 96 ILE A O 1
ATOM 699 N N . ALA A 1 97 ? -14.937 -5.945 5.569 1.00 96.06 97 ALA A N 1
ATOM 700 C CA . ALA A 1 97 ? -15.601 -6.538 4.409 1.00 96.06 97 ALA A CA 1
ATOM 701 C C . ALA A 1 97 ? -15.685 -5.554 3.229 1.00 96.06 97 ALA A C 1
ATOM 703 O O . ALA A 1 97 ? -15.345 -5.913 2.103 1.00 96.06 97 ALA A O 1
ATOM 704 N N . ARG A 1 98 ? -16.069 -4.295 3.487 1.00 95.50 98 ARG A N 1
ATOM 705 C CA . ARG A 1 98 ? -16.111 -3.229 2.470 1.00 95.50 98 ARG A CA 1
ATOM 706 C C . ARG A 1 98 ? -14.721 -2.930 1.910 1.00 95.50 98 ARG A C 1
ATOM 708 O O . ARG A 1 98 ? -14.580 -2.801 0.698 1.00 95.50 98 ARG A O 1
ATOM 715 N N . ALA A 1 99 ? -13.706 -2.851 2.770 1.00 94.69 99 ALA A N 1
ATOM 716 C CA . ALA A 1 99 ? -12.324 -2.607 2.369 1.00 94.69 99 ALA A CA 1
ATOM 717 C C . ALA A 1 99 ? -11.789 -3.719 1.458 1.00 94.69 99 ALA A C 1
ATOM 719 O O . ALA A 1 99 ? -11.204 -3.428 0.418 1.00 94.69 99 ALA A O 1
ATOM 720 N N . LEU A 1 100 ? -12.027 -4.983 1.824 1.00 95.50 100 LEU A N 1
ATOM 721 C CA . LEU A 1 100 ? -11.623 -6.140 1.025 1.00 95.50 100 LEU A CA 1
ATOM 722 C C . LEU A 1 100 ? -12.360 -6.186 -0.312 1.00 95.50 100 LEU A C 1
ATOM 724 O O . LEU A 1 100 ? -11.725 -6.369 -1.347 1.00 95.50 100 LEU A O 1
ATOM 728 N N . LEU A 1 101 ? -13.676 -5.970 -0.307 1.00 96.94 101 LEU A N 1
ATOM 729 C CA . LEU A 1 101 ? -14.481 -5.955 -1.526 1.00 96.94 101 LEU A CA 1
ATOM 730 C C . LEU A 1 101 ? -14.029 -4.844 -2.482 1.00 96.94 101 LEU A C 1
ATOM 732 O O . LEU A 1 101 ? -13.799 -5.115 -3.657 1.00 96.94 101 LEU A O 1
ATOM 736 N N . LEU A 1 102 ? -13.828 -3.621 -1.983 1.00 96.06 102 LEU A N 1
ATOM 737 C CA . LEU A 1 102 ? -13.307 -2.515 -2.791 1.00 96.06 102 LEU A CA 1
ATOM 738 C C . LEU A 1 102 ? -11.888 -2.796 -3.291 1.00 96.06 102 LEU A C 1
ATOM 740 O O . LEU A 1 102 ? -11.602 -2.549 -4.457 1.00 96.06 102 LEU A O 1
ATOM 744 N N . GLY A 1 103 ? -11.014 -3.348 -2.446 1.00 95.38 103 GLY A N 1
ATOM 745 C CA . GLY A 1 103 ? -9.654 -3.717 -2.837 1.00 95.38 103 GLY A CA 1
ATOM 746 C C . GLY A 1 103 ? -9.630 -4.742 -3.972 1.00 95.38 103 GLY A C 1
ATOM 747 O O . GLY A 1 103 ? -8.923 -4.545 -4.958 1.00 95.38 103 GLY A O 1
ATOM 748 N N . VAL A 1 104 ? -10.446 -5.796 -3.874 1.00 96.75 104 VAL A N 1
ATOM 749 C CA . VAL A 1 104 ? -10.573 -6.821 -4.921 1.00 96.75 104 VAL A CA 1
ATOM 750 C C . VAL A 1 104 ? -11.166 -6.231 -6.196 1.00 96.75 104 VAL A C 1
ATOM 752 O O . VAL A 1 104 ? -10.613 -6.456 -7.269 1.00 96.75 104 VAL A O 1
ATOM 755 N N . LEU A 1 105 ? -12.244 -5.448 -6.103 1.00 97.06 105 LEU A N 1
ATOM 756 C CA . LEU A 1 105 ? -12.866 -4.830 -7.276 1.00 97.06 105 LEU A CA 1
ATOM 757 C C . LEU A 1 105 ? -11.907 -3.879 -7.996 1.00 97.06 105 LEU A C 1
ATOM 759 O O . LEU A 1 105 ? -11.766 -3.978 -9.212 1.00 97.06 105 LEU A O 1
ATOM 763 N N . CYS A 1 106 ? -11.208 -3.009 -7.264 1.00 95.38 106 CYS A N 1
ATOM 764 C CA . CYS A 1 106 ? -10.202 -2.122 -7.843 1.00 95.38 106 CYS A CA 1
ATOM 765 C C . CYS A 1 106 ? -9.042 -2.916 -8.458 1.00 95.38 106 CYS A C 1
ATOM 767 O O . CYS A 1 106 ? -8.624 -2.611 -9.570 1.00 95.38 106 CYS A O 1
ATOM 769 N N . GLY A 1 107 ? -8.550 -3.960 -7.783 1.00 95.06 107 GLY A N 1
ATOM 770 C CA . GLY A 1 107 ? -7.477 -4.812 -8.303 1.00 95.06 107 GLY A CA 1
ATOM 771 C C . GLY A 1 107 ? -7.867 -5.540 -9.592 1.00 95.06 107 GLY A C 1
ATOM 772 O O . GLY A 1 107 ? -7.129 -5.499 -10.574 1.00 95.06 107 GLY A O 1
ATOM 773 N N . VAL A 1 108 ? -9.056 -6.147 -9.627 1.00 97.00 108 VAL A N 1
ATOM 774 C CA . VAL A 1 108 ? -9.598 -6.790 -10.835 1.00 97.00 108 VAL A CA 1
ATOM 775 C C . VAL A 1 108 ? -9.805 -5.762 -11.944 1.00 97.00 108 VAL A C 1
ATOM 777 O O . VAL A 1 108 ? -9.423 -6.018 -13.084 1.00 97.00 108 VAL A O 1
ATOM 780 N N . ALA A 1 109 ? -10.345 -4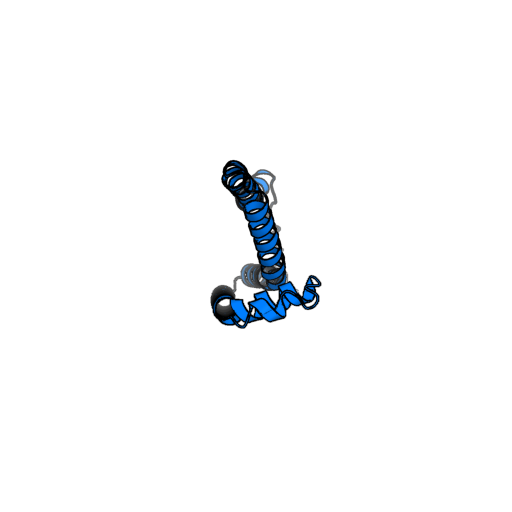.583 -11.623 1.00 95.56 109 ALA A N 1
ATOM 781 C CA . ALA A 1 109 ? -10.514 -3.507 -12.592 1.00 95.56 109 ALA A CA 1
ATOM 782 C C . ALA A 1 109 ? -9.169 -3.078 -13.195 1.00 95.56 109 ALA A C 1
ATOM 784 O O . ALA A 1 109 ? -9.083 -2.942 -14.410 1.00 95.56 109 ALA A O 1
ATOM 785 N N . LEU A 1 110 ? -8.110 -2.940 -12.390 1.00 94.31 110 LEU A N 1
ATOM 786 C CA . LEU A 1 110 ? -6.766 -2.621 -12.884 1.00 94.31 110 LEU A CA 1
ATOM 787 C C . LEU A 1 110 ? -6.213 -3.701 -13.822 1.00 94.31 110 LEU A C 1
ATOM 789 O O . LEU A 1 110 ? -5.643 -3.361 -14.855 1.00 94.31 110 LEU A O 1
ATOM 793 N N . ILE A 1 111 ? -6.417 -4.984 -13.509 1.00 94.25 111 ILE A N 1
ATOM 794 C CA . ILE A 1 111 ? -5.982 -6.097 -14.370 1.00 94.25 111 ILE A CA 1
ATOM 795 C C . ILE A 1 111 ? -6.731 -6.072 -15.709 1.00 94.25 111 ILE A C 1
ATOM 797 O O . ILE A 1 111 ? -6.116 -6.188 -16.769 1.00 94.25 111 ILE A O 1
ATOM 801 N N . VAL A 1 112 ? -8.053 -5.891 -15.676 1.00 96.50 112 VAL A N 1
ATOM 802 C CA . VAL A 1 112 ? -8.893 -5.847 -16.885 1.00 96.50 112 VAL A CA 1
ATOM 803 C C . VAL A 1 112 ? -8.588 -4.602 -17.728 1.00 96.50 112 VAL A C 1
ATOM 805 O O . VAL A 1 112 ? -8.503 -4.683 -18.953 1.00 96.50 112 VAL A O 1
ATOM 808 N N . LEU A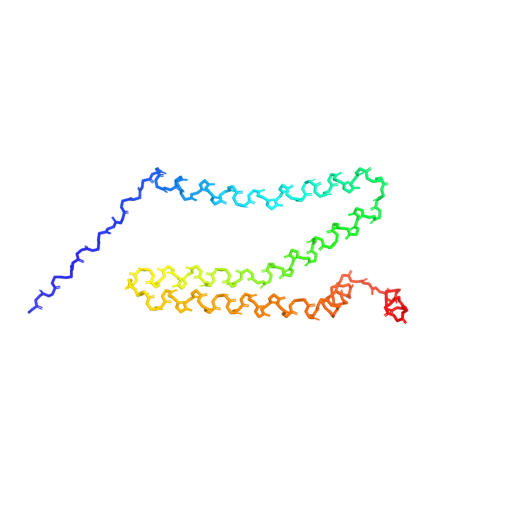 1 113 ? -8.374 -3.454 -17.083 1.00 93.81 113 LEU A N 1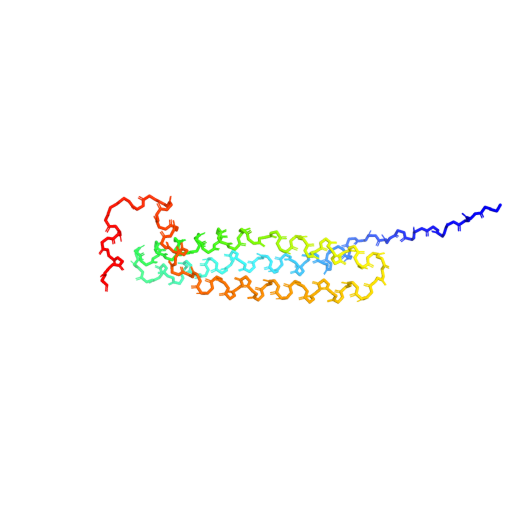
ATOM 809 C CA . LEU A 1 113 ? -8.137 -2.159 -17.726 1.00 93.81 113 LEU A CA 1
ATOM 810 C C . LEU A 1 113 ? -6.652 -1.876 -17.993 1.00 93.81 113 LEU A C 1
ATOM 812 O O . LEU A 1 113 ? -6.321 -0.775 -18.429 1.00 93.81 113 LEU A O 1
ATOM 816 N N . GLN A 1 114 ? -5.745 -2.835 -17.787 1.00 91.56 114 GLN A N 1
ATOM 817 C CA . GLN A 1 114 ? -4.305 -2.585 -17.920 1.00 91.56 114 GLN A CA 1
ATOM 818 C C . GLN A 1 114 ? -3.920 -2.031 -19.304 1.00 91.56 114 GLN A C 1
ATOM 820 O O . GLN A 1 114 ? -3.135 -1.093 -19.400 1.00 91.56 114 GLN A O 1
ATOM 825 N N . ARG A 1 115 ? -4.511 -2.563 -20.385 1.00 87.81 115 ARG A N 1
ATOM 826 C CA . ARG A 1 115 ? -4.221 -2.139 -21.766 1.00 87.81 115 ARG A CA 1
ATOM 827 C C . ARG A 1 115 ? -4.673 -0.699 -22.044 1.00 87.81 115 ARG A C 1
ATOM 829 O O . ARG A 1 115 ? -3.831 0.093 -22.466 1.00 87.81 115 ARG A O 1
ATOM 836 N N . PRO A 1 116 ? -5.945 -0.317 -21.800 1.00 89.19 116 PRO A N 1
ATOM 837 C CA . PRO A 1 116 ? -6.371 1.067 -22.003 1.00 89.19 116 PRO A CA 1
ATOM 838 C C . PRO A 1 116 ? -5.673 2.047 -21.053 1.00 89.19 116 PRO A C 1
ATOM 840 O O . PRO A 1 116 ? -5.401 3.176 -21.458 1.00 89.19 116 PRO A O 1
ATOM 843 N N . LEU A 1 117 ? -5.327 1.629 -19.828 1.00 88.31 117 LEU A N 1
ATOM 844 C CA . LEU A 1 117 ? -4.545 2.454 -18.904 1.00 88.31 117 LEU A CA 1
ATOM 845 C C . LEU A 1 117 ? -3.148 2.741 -19.460 1.00 88.31 117 LEU A C 1
ATOM 847 O O . LEU A 1 117 ? -2.754 3.901 -19.515 1.00 88.31 117 LEU A O 1
ATOM 851 N N . LEU A 1 118 ? -2.422 1.723 -19.931 1.00 84.06 118 LEU A N 1
ATOM 852 C CA . LEU A 1 118 ? -1.102 1.916 -20.539 1.00 84.06 118 LEU A CA 1
ATOM 853 C C . LEU A 1 118 ? -1.166 2.847 -21.754 1.00 84.06 118 LEU A C 1
ATOM 855 O O . LEU A 1 118 ? -0.358 3.767 -21.855 1.00 84.06 118 LEU A O 1
ATOM 859 N N . TRP A 1 119 ? -2.159 2.668 -22.630 1.00 84.50 119 TRP A N 1
ATOM 860 C CA . TRP A 1 119 ? -2.378 3.571 -23.764 1.00 84.50 119 TRP A CA 1
ATOM 861 C C . TRP A 1 119 ? -2.608 5.021 -23.313 1.00 84.50 119 TRP A C 1
ATOM 863 O O . TRP A 1 119 ? -1.996 5.945 -23.851 1.00 84.50 119 TRP A O 1
ATOM 873 N N . LEU A 1 120 ? -3.440 5.226 -22.286 1.00 85.00 120 LEU A N 1
ATOM 874 C CA . LEU A 1 120 ? -3.709 6.550 -21.728 1.00 85.00 120 LEU A CA 1
ATOM 875 C C . LEU A 1 120 ? -2.446 7.187 -21.133 1.00 85.00 120 LEU A C 1
ATOM 877 O O . LEU A 1 120 ? -2.192 8.362 -21.386 1.00 85.00 120 LEU A O 1
ATOM 881 N N . PHE A 1 121 ? -1.646 6.427 -20.380 1.00 81.62 121 PHE A N 1
ATOM 882 C CA . PHE A 1 121 ? -0.395 6.912 -19.793 1.00 81.62 121 PHE A CA 1
ATOM 883 C C . PHE A 1 121 ? 0.640 7.266 -20.863 1.00 81.62 121 PHE A C 1
ATOM 885 O O . PHE A 1 121 ? 1.229 8.343 -20.797 1.00 81.62 121 PHE A O 1
ATOM 892 N N . PHE A 1 122 ? 0.823 6.428 -21.888 1.00 75.44 122 PHE A N 1
ATOM 893 C CA . PHE A 1 122 ? 1.716 6.752 -23.005 1.00 75.44 122 PHE A CA 1
ATOM 894 C C . PHE A 1 122 ? 1.264 8.006 -23.760 1.00 75.44 122 PHE A C 1
ATOM 896 O O . PHE A 1 122 ? 2.091 8.857 -24.091 1.00 75.44 122 PHE A O 1
ATOM 903 N N . LYS A 1 123 ? -0.048 8.176 -23.961 1.00 75.88 123 LYS A N 1
ATOM 904 C CA . LYS A 1 123 ? -0.615 9.388 -24.563 1.00 75.88 123 LYS A CA 1
ATOM 905 C C . LYS A 1 123 ? -0.403 10.626 -23.682 1.00 75.88 123 LYS A C 1
ATOM 907 O O . LYS A 1 123 ? -0.024 11.676 -24.192 1.00 75.88 123 LYS A O 1
ATOM 912 N N . ALA A 1 124 ? -0.613 10.508 -22.370 1.00 73.00 124 ALA A N 1
ATOM 913 C CA . ALA A 1 124 ? -0.451 11.601 -21.410 1.00 73.00 124 ALA A CA 1
ATOM 914 C C . ALA A 1 124 ? 1.013 12.054 -21.254 1.00 73.00 124 ALA A C 1
ATOM 916 O O . ALA A 1 124 ? 1.261 13.235 -21.029 1.00 73.00 124 ALA A O 1
ATOM 917 N N . MET A 1 125 ? 1.979 11.146 -21.423 1.00 68.75 125 MET A N 1
ATOM 918 C CA . MET A 1 125 ? 3.417 11.455 -21.401 1.00 68.75 125 MET A CA 1
ATOM 919 C C . MET A 1 125 ? 3.942 12.090 -22.703 1.00 68.75 125 MET A C 1
ATOM 921 O O . MET A 1 125 ? 5.140 12.335 -22.815 1.00 68.75 125 MET A O 1
ATOM 925 N N . GLY A 1 126 ? 3.074 12.385 -23.678 1.00 58.97 126 GLY A N 1
ATOM 926 C CA . GLY A 1 126 ? 3.467 13.095 -24.897 1.00 58.97 126 GLY A CA 1
ATOM 927 C C . GLY A 1 126 ? 4.079 12.206 -25.981 1.00 58.97 126 GLY A C 1
ATOM 928 O O . GLY A 1 126 ? 4.951 12.657 -26.722 1.00 58.97 126 GLY A O 1
ATOM 929 N N . ALA A 1 127 ? 3.620 10.960 -26.120 1.00 47.84 127 ALA A N 1
ATOM 930 C CA . ALA A 1 127 ? 3.901 10.155 -27.306 1.00 47.84 127 ALA A CA 1
ATOM 931 C C . ALA A 1 127 ? 3.194 10.755 -28.545 1.00 47.84 127 ALA A C 1
ATOM 933 O O . ALA A 1 127 ? 2.075 10.381 -28.891 1.00 47.84 127 ALA A O 1
ATOM 934 N N . SER A 1 128 ? 3.837 11.732 -29.186 1.00 53.81 128 SER A N 1
ATOM 935 C CA . SER A 1 128 ? 3.415 12.324 -30.462 1.00 53.81 128 SER A CA 1
ATOM 936 C C . SER A 1 128 ? 3.596 11.318 -31.601 1.00 53.81 128 SER A C 1
ATOM 938 O O . SER A 1 128 ? 4.708 10.838 -31.790 1.00 53.81 128 SER A O 1
ATOM 940 N N . GLU A 1 129 ? 2.510 11.040 -32.335 1.00 53.72 129 GLU A N 1
ATOM 941 C CA . GLU A 1 129 ? 2.329 10.307 -33.614 1.00 53.72 129 GLU A CA 1
ATOM 942 C C . GLU A 1 129 ? 3.028 8.941 -33.818 1.00 53.72 129 GLU A C 1
ATOM 944 O O . GLU A 1 129 ? 2.381 8.006 -34.290 1.00 53.72 129 GLU A O 1
ATOM 949 N N . ALA A 1 130 ? 4.284 8.759 -33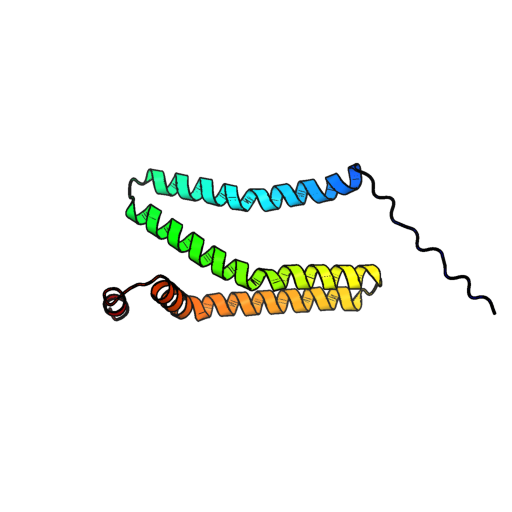.411 1.00 53.75 130 ALA A N 1
ATOM 950 C CA . ALA A 1 130 ? 5.099 7.568 -33.656 1.00 53.75 130 ALA A CA 1
ATOM 951 C C . ALA A 1 130 ? 4.663 6.304 -32.882 1.00 53.75 130 ALA A C 1
ATOM 953 O O . ALA A 1 130 ? 4.988 5.197 -33.299 1.00 53.75 130 ALA A O 1
ATOM 954 N N . VAL A 1 131 ? 3.921 6.434 -31.773 1.00 51.66 131 VAL A N 1
ATOM 955 C CA . VAL A 1 131 ? 3.535 5.290 -30.910 1.00 51.66 131 VAL A CA 1
ATOM 956 C C . VAL A 1 131 ? 2.153 4.726 -31.255 1.00 51.66 131 VAL A C 1
ATOM 958 O O . VAL A 1 131 ? 1.902 3.542 -31.049 1.00 51.66 131 VAL A O 1
ATOM 961 N N . THR A 1 132 ? 1.266 5.528 -31.849 1.00 50.88 132 THR A N 1
ATOM 962 C CA . THR A 1 132 ? -0.059 5.073 -32.309 1.00 50.88 132 THR A CA 1
ATOM 963 C C . THR A 1 132 ? 0.042 4.016 -33.412 1.00 50.88 132 THR A C 1
ATOM 965 O O . THR A 1 132 ? -0.794 3.126 -33.465 1.00 50.88 132 THR A O 1
ATOM 968 N N . ALA A 1 133 ? 1.092 4.066 -34.238 1.00 50.06 133 ALA A N 1
ATOM 969 C CA . ALA A 1 133 ? 1.309 3.123 -35.337 1.00 50.06 133 ALA A CA 1
ATOM 970 C C . ALA A 1 133 ? 1.793 1.728 -34.889 1.00 50.06 133 ALA A C 1
ATOM 972 O O . ALA A 1 133 ? 1.597 0.760 -35.612 1.00 50.06 133 ALA A O 1
ATOM 973 N N . ALA A 1 134 ? 2.406 1.607 -33.706 1.00 48.47 134 ALA A N 1
ATOM 974 C CA . ALA A 1 134 ? 2.944 0.338 -33.198 1.00 48.47 134 ALA A CA 1
ATOM 975 C C . ALA A 1 134 ? 1.948 -0.446 -32.323 1.00 48.47 134 ALA A C 1
ATOM 977 O O . ALA A 1 134 ? 2.218 -1.583 -31.954 1.00 48.47 134 ALA A O 1
ATOM 978 N N . ALA A 1 135 ? 0.808 0.156 -31.969 1.00 46.38 135 ALA A N 1
ATOM 979 C CA . ALA A 1 135 ? -0.266 -0.517 -31.237 1.00 46.38 135 ALA A CA 1
ATOM 980 C C . ALA A 1 135 ? -1.219 -1.314 -32.154 1.00 46.38 135 ALA A C 1
ATOM 982 O O . ALA A 1 135 ? -2.013 -2.103 -31.642 1.00 46.38 135 ALA A O 1
ATOM 983 N N . ASP A 1 136 ? -1.121 -1.118 -33.475 1.00 49.00 136 ASP A N 1
ATOM 984 C CA . ASP A 1 136 ? -1.933 -1.785 -34.506 1.00 49.00 136 ASP A CA 1
ATOM 985 C C . ASP A 1 136 ? -1.221 -2.982 -35.185 1.00 49.00 136 ASP A C 1
ATOM 987 O O . ASP A 1 136 ? -1.759 -3.560 -36.132 1.00 49.00 136 ASP A O 1
ATOM 991 N N . THR A 1 137 ? -0.041 -3.393 -34.699 1.00 41.16 137 THR A N 1
ATOM 992 C CA . THR A 1 137 ? 0.669 -4.630 -35.106 1.00 41.16 137 THR A CA 1
ATOM 993 C C . THR A 1 137 ? 0.881 -5.554 -33.921 1.00 41.16 137 THR A C 1
ATOM 995 O O . THR A 1 137 ? 0.609 -6.767 -34.060 1.00 41.16 137 THR A O 1
#

pLDDT: mean 83.93, std 14.28, range [41.16, 97.06]

Secondary structure (DSSP, 8-state):
----PPP-------HHHHHHHHHHHHHHHHHHHHHHHHHHHHHHTT--HHHHHHHHHHHHHHHHHHHHTHHHHHHHHHHHHHHHHTT-HHHHHHHHHHHHHHHHHHHHHHHHTHHHHHHHHHHHTT--STTGGGS--

Mean predicted aligned error: 9.56 Å